Protein AF-A0A559QSU5-F1 (afdb_monomer_lite)

Sequence (172 aa):
MKQWVIQMHNNHLNTKPNLRFTSWLACGHFSHYVTLPVGLVLGGRYVLIEFKVNMITKAVIFLGIFSFSTYAASASYTGKIEKLNLHGNNWGTYNPNDLGVLNITMKGMPISCGQEDGYNRVVITSDHVLFTSVLSIVMAAKLADRDITIHYLNSCNVRSGSWDFGFVELGD

Secondary structure (DSSP, 8-state):
-------------------------------S--------EETTEE--------HHHHHHHHHGGG-------EEEEEE-EEEEEEEETTTTS--TTSPEEEEEEETTPPPGGG-TT--SEEEEETTSTTHHHHHHHHHHHHHTT--EEEEEES--SSSTTSEEEEEEEE--

Foldseek 3Di:
DDDDDDDDDDDDDDDDDPDDDDDDDDDDDDDPDDDDFPWDDDPPDTDGDDDPDDPVNVVVVVVVVPPDPPPQDKDKDKAFFPDWDWAFPCNVDDDPPGKIKIKTAGPPADWALPDPPAGNTEMDIPPDPCVVVCVVVNVVCNVVVFMKMWMFTSDQVSHPRHTYGDDIGGDD

Radius of gyration: 31.19 Å; chains: 1; bounding box: 86×38×60 Å

Structure (mmCIF, N/CA/C/O backbone):
data_AF-A0A559QSU5-F1
#
_entry.id   AF-A0A559QSU5-F1
#
loop_
_atom_site.group_PDB
_atom_site.id
_atom_site.type_symbol
_atom_site.label_atom_id
_atom_site.label_alt_id
_atom_site.label_comp_id
_atom_site.label_asym_id
_atom_site.label_entity_id
_atom_site.label_seq_id
_atom_site.pdbx_PDB_ins_code
_atom_site.Cartn_x
_atom_site.Cartn_y
_atom_site.Cartn_z
_atom_site.occupancy
_atom_site.B_iso_or_equiv
_atom_site.auth_seq_id
_atom_site.auth_comp_id
_atom_site.auth_asym_id
_atom_site.auth_atom_id
_atom_site.pdbx_PDB_model_num
ATOM 1 N N . MET A 1 1 ? 57.203 -15.454 37.299 1.00 45.66 1 MET A N 1
ATOM 2 C CA . MET A 1 1 ? 57.698 -14.224 37.950 1.00 45.66 1 MET A CA 1
ATOM 3 C C . MET A 1 1 ? 59.128 -13.975 37.476 1.00 45.66 1 MET A C 1
ATOM 5 O O . MET A 1 1 ? 60.027 -14.667 37.925 1.00 45.66 1 MET A O 1
ATOM 9 N N . LYS A 1 2 ? 59.323 -13.086 36.495 1.00 41.75 2 LYS A N 1
ATOM 10 C CA . LYS A 1 2 ? 60.620 -12.481 36.145 1.00 41.75 2 LYS A CA 1
ATOM 11 C C . LYS A 1 2 ? 60.318 -11.133 35.496 1.00 41.75 2 LYS A C 1
ATOM 13 O O . LYS A 1 2 ? 59.729 -11.064 34.424 1.00 41.75 2 LYS A O 1
ATOM 18 N N . GLN A 1 3 ? 60.620 -10.100 36.262 1.00 42.62 3 GLN A N 1
ATOM 19 C CA . GLN A 1 3 ? 60.444 -8.690 35.971 1.00 42.62 3 GLN A CA 1
ATOM 20 C C . GLN A 1 3 ? 61.634 -8.223 35.132 1.00 42.62 3 GLN A C 1
ATOM 22 O O . GLN A 1 3 ? 62.769 -8.569 35.454 1.00 42.62 3 GLN A O 1
ATOM 27 N N . TRP A 1 4 ? 61.383 -7.434 34.091 1.00 37.75 4 TRP A N 1
ATOM 28 C CA . TRP A 1 4 ? 62.423 -6.640 33.447 1.00 37.75 4 TRP A CA 1
ATOM 29 C C . TRP A 1 4 ? 62.004 -5.177 33.462 1.00 37.75 4 TRP A C 1
ATOM 31 O O . TRP A 1 4 ? 60.926 -4.804 33.005 1.00 37.75 4 TRP A O 1
ATOM 41 N N . VAL A 1 5 ? 62.874 -4.390 34.084 1.00 41.81 5 VAL A N 1
ATOM 42 C CA . VAL A 1 5 ? 62.843 -2.938 34.213 1.00 41.81 5 VAL A CA 1
ATOM 43 C C . VAL A 1 5 ? 63.486 -2.358 32.959 1.00 41.81 5 VAL A C 1
ATOM 45 O O . VAL A 1 5 ? 64.594 -2.754 32.606 1.00 41.81 5 VAL A O 1
ATOM 48 N N . ILE A 1 6 ? 62.821 -1.409 32.303 1.00 47.69 6 ILE A N 1
ATOM 49 C CA . ILE A 1 6 ? 63.435 -0.585 31.257 1.00 47.69 6 ILE A CA 1
ATOM 50 C C . ILE A 1 6 ? 63.483 0.847 31.788 1.00 47.69 6 ILE A C 1
ATOM 52 O O . ILE A 1 6 ? 62.449 1.485 31.979 1.00 47.69 6 ILE A O 1
ATOM 56 N N . GLN A 1 7 ? 64.696 1.330 32.061 1.00 43.81 7 GLN A N 1
ATOM 57 C CA . GLN A 1 7 ? 64.965 2.744 32.306 1.00 43.81 7 GLN A CA 1
ATOM 58 C C . GLN A 1 7 ? 64.765 3.523 31.003 1.00 43.81 7 GLN A C 1
ATOM 60 O O . GLN A 1 7 ? 65.415 3.233 30.000 1.00 43.81 7 GLN A O 1
ATOM 65 N N . MET A 1 8 ? 63.901 4.537 31.027 1.00 32.91 8 MET A N 1
ATOM 66 C CA . MET A 1 8 ? 63.831 5.527 29.957 1.00 32.91 8 MET A CA 1
ATOM 67 C C . MET A 1 8 ? 64.765 6.689 30.281 1.00 32.91 8 MET A C 1
ATOM 69 O O . MET A 1 8 ? 64.577 7.400 31.268 1.00 32.91 8 MET A O 1
ATOM 73 N N . HIS A 1 9 ? 65.775 6.878 29.436 1.00 41.78 9 HIS A N 1
ATOM 74 C CA . HIS A 1 9 ? 66.580 8.088 29.431 1.00 41.78 9 HIS A CA 1
ATOM 75 C C . HIS A 1 9 ? 65.842 9.143 28.606 1.00 41.78 9 HIS A C 1
ATOM 77 O O . HIS A 1 9 ? 65.608 8.975 27.410 1.00 41.78 9 HIS A O 1
ATOM 83 N N . ASN A 1 10 ? 65.411 10.197 29.289 1.00 47.12 10 ASN A N 1
ATOM 84 C CA . ASN A 1 10 ? 64.638 11.289 28.731 1.00 47.12 10 ASN A CA 1
ATOM 85 C C . ASN A 1 10 ? 65.620 12.290 28.114 1.00 47.12 10 ASN A C 1
ATOM 87 O O . ASN A 1 10 ? 66.277 13.022 28.849 1.00 47.12 10 ASN A O 1
ATOM 91 N N . ASN A 1 11 ? 65.746 12.300 26.785 1.00 40.81 11 ASN A N 1
ATOM 92 C CA . ASN A 1 11 ? 66.416 13.388 26.084 1.00 40.81 11 ASN A CA 1
ATOM 93 C C . ASN A 1 11 ? 65.442 14.103 25.154 1.00 40.81 11 ASN A C 1
ATOM 95 O O . ASN A 1 11 ? 64.821 13.546 24.252 1.00 40.81 11 ASN A O 1
ATOM 99 N N . HIS A 1 12 ? 65.327 15.377 25.480 1.00 48.84 12 HIS A N 1
ATOM 100 C CA . HIS A 1 12 ? 64.417 16.385 25.004 1.00 48.84 12 HIS A CA 1
ATOM 101 C C . HIS A 1 12 ? 64.815 16.822 23.589 1.00 48.84 12 HIS A C 1
ATOM 103 O O . HIS A 1 12 ? 65.744 17.609 23.443 1.00 48.84 12 HIS A O 1
ATOM 109 N N . LEU A 1 13 ? 64.115 16.373 22.543 1.00 46.19 13 LEU A N 1
ATOM 110 C CA . LEU A 1 13 ? 64.171 17.032 21.232 1.00 46.19 13 LEU A CA 1
ATOM 111 C C . LEU A 1 13 ? 62.773 17.150 20.622 1.00 46.19 13 LEU A C 1
ATOM 113 O O . LEU A 1 13 ? 62.162 16.210 20.125 1.00 46.19 13 LEU A O 1
ATOM 117 N N . ASN A 1 14 ? 62.292 18.383 20.713 1.00 52.91 14 ASN A N 1
ATOM 118 C CA . ASN A 1 14 ? 61.052 18.924 20.199 1.00 52.91 14 ASN A CA 1
ATOM 119 C C . ASN A 1 14 ? 61.148 19.078 18.674 1.00 52.91 14 ASN A C 1
ATOM 121 O O . ASN A 1 14 ? 61.711 20.059 18.203 1.00 52.91 14 ASN A O 1
ATOM 125 N N . THR A 1 15 ? 60.604 18.134 17.902 1.00 50.56 15 THR A N 1
ATOM 126 C CA . THR A 1 15 ? 60.182 18.384 16.511 1.00 50.56 15 THR A CA 1
ATOM 127 C C . THR A 1 15 ? 58.968 17.518 16.166 1.00 50.56 15 THR A C 1
ATOM 129 O O . THR A 1 15 ? 58.959 16.307 16.366 1.00 50.56 15 THR A O 1
ATOM 132 N N . LYS A 1 16 ? 57.904 18.163 15.675 1.00 45.03 16 LYS A N 1
ATOM 133 C CA . LYS A 1 16 ? 56.667 17.520 15.205 1.00 45.03 16 LYS A CA 1
ATOM 134 C C . LYS A 1 16 ? 56.950 16.695 13.937 1.00 45.03 16 LYS A C 1
ATOM 136 O O . LYS A 1 16 ? 57.411 17.291 12.962 1.00 45.03 16 LYS A O 1
ATOM 141 N N . PRO A 1 17 ? 56.614 15.395 13.859 1.00 47.22 17 PRO A N 1
ATOM 142 C CA . PRO A 1 17 ? 56.583 14.704 12.578 1.00 47.22 17 PRO A CA 1
ATOM 143 C C . PRO A 1 17 ? 55.293 15.063 11.827 1.00 47.22 17 PRO A C 1
ATOM 145 O O . PRO A 1 17 ? 54.182 14.758 12.256 1.00 47.22 17 PRO A O 1
ATOM 148 N N . ASN A 1 18 ? 55.453 15.739 10.691 1.00 43.16 18 ASN A N 1
ATOM 149 C CA . ASN A 1 18 ? 54.392 16.009 9.726 1.00 43.16 18 ASN A CA 1
ATOM 150 C C . ASN A 1 18 ? 54.172 14.729 8.898 1.00 43.16 18 ASN A C 1
ATOM 152 O O . ASN A 1 18 ? 54.887 14.472 7.931 1.00 43.16 18 ASN A O 1
ATOM 156 N N . LEU A 1 19 ? 53.228 13.883 9.312 1.00 40.72 19 LEU A N 1
ATOM 157 C CA . LEU A 1 19 ? 52.839 12.684 8.566 1.00 40.72 19 LEU A CA 1
ATOM 158 C C . LEU A 1 19 ? 51.940 13.091 7.390 1.00 40.72 19 LEU A C 1
ATOM 160 O O . LEU A 1 19 ? 50.740 13.295 7.553 1.00 40.72 19 LEU A O 1
ATOM 164 N N . ARG A 1 20 ? 52.521 13.217 6.192 1.00 42.31 20 ARG A N 1
ATOM 165 C CA . ARG A 1 20 ? 51.764 13.265 4.934 1.00 42.31 20 ARG A CA 1
ATOM 166 C C . ARG A 1 20 ? 51.636 11.851 4.380 1.00 42.31 20 ARG A C 1
ATOM 168 O O . ARG A 1 20 ? 52.630 11.251 3.986 1.00 42.31 20 ARG A O 1
ATOM 175 N N . PHE A 1 21 ? 50.409 11.348 4.314 1.00 36.50 21 PHE A N 1
ATOM 176 C CA . PHE A 1 21 ? 50.075 10.158 3.539 1.00 36.50 21 PHE A CA 1
ATOM 177 C C . PHE A 1 21 ? 49.688 10.587 2.123 1.00 36.50 21 PHE A C 1
ATOM 179 O O . PHE A 1 21 ? 48.684 11.267 1.931 1.00 36.50 21 PHE A O 1
ATOM 186 N N . THR A 1 22 ? 50.477 10.194 1.127 1.00 43.69 22 THR A N 1
ATOM 187 C CA . THR A 1 22 ? 50.091 10.283 -0.286 1.00 43.69 22 THR A CA 1
ATOM 188 C C . THR A 1 22 ? 49.922 8.868 -0.818 1.00 43.69 22 THR A C 1
ATOM 190 O O . THR A 1 22 ? 50.914 8.185 -1.063 1.00 43.69 22 THR A O 1
ATOM 193 N N . SER A 1 23 ? 48.681 8.405 -0.979 1.00 38.25 23 SER A N 1
ATOM 194 C CA . SER A 1 23 ? 48.405 7.149 -1.680 1.00 38.25 23 SER A CA 1
ATOM 195 C C . SER A 1 23 ? 48.238 7.427 -3.170 1.00 38.25 23 SER A C 1
ATOM 197 O O . SER A 1 23 ? 47.337 8.167 -3.560 1.00 38.25 23 SER A O 1
ATOM 199 N N . TRP A 1 24 ? 49.079 6.822 -4.002 1.00 41.72 24 TRP A N 1
ATOM 200 C CA . TRP A 1 24 ? 48.866 6.747 -5.445 1.00 41.72 24 TRP A CA 1
ATOM 201 C C . TRP A 1 24 ? 48.334 5.352 -5.771 1.00 41.72 24 TRP A C 1
ATOM 203 O O . TRP A 1 24 ? 48.999 4.355 -5.499 1.00 41.72 24 TRP A O 1
ATOM 213 N N . LEU A 1 25 ? 47.125 5.278 -6.327 1.00 39.59 25 LEU A N 1
ATOM 214 C CA . LEU A 1 25 ? 46.544 4.045 -6.855 1.00 39.59 25 LEU A CA 1
ATOM 215 C C . LEU A 1 25 ? 46.864 3.968 -8.349 1.00 39.59 25 LEU A C 1
ATOM 217 O O . LEU A 1 25 ? 46.200 4.598 -9.166 1.00 39.59 25 LEU A O 1
ATOM 221 N N . ALA A 1 26 ? 47.891 3.201 -8.707 1.00 41.38 26 ALA A N 1
ATOM 222 C CA . ALA A 1 26 ? 48.100 2.768 -10.083 1.00 41.38 26 ALA A CA 1
ATOM 223 C C . ALA A 1 26 ? 47.311 1.467 -10.304 1.00 41.38 26 ALA A C 1
ATOM 225 O O . ALA A 1 26 ? 47.662 0.426 -9.751 1.00 41.38 26 ALA A O 1
ATOM 226 N N . CYS A 1 27 ? 46.232 1.518 -11.089 1.00 39.75 27 CYS A N 1
ATOM 227 C CA . CYS A 1 27 ? 45.543 0.316 -11.562 1.00 39.75 27 CYS A CA 1
ATOM 228 C C . CYS A 1 27 ? 46.281 -0.232 -12.788 1.00 39.75 27 CYS A C 1
ATOM 230 O O . CYS A 1 27 ? 46.129 0.279 -13.895 1.00 39.75 27 CYS A O 1
ATOM 232 N N . GLY A 1 28 ? 47.097 -1.263 -12.569 1.00 37.72 28 GLY A N 1
ATOM 233 C CA . GLY A 1 28 ? 47.720 -2.081 -13.605 1.00 37.72 28 GLY A CA 1
ATOM 234 C C . GLY A 1 28 ? 47.176 -3.510 -13.562 1.00 37.72 28 GLY A C 1
ATOM 235 O O . GLY A 1 28 ? 46.902 -4.045 -12.493 1.00 37.72 28 GLY A O 1
ATOM 236 N N . HIS A 1 29 ? 46.995 -4.082 -14.749 1.00 42.00 29 HIS A N 1
ATOM 237 C CA . HIS A 1 29 ? 46.400 -5.378 -15.078 1.00 42.00 29 HIS A CA 1
ATOM 238 C C . HIS A 1 29 ? 46.728 -6.575 -14.156 1.00 42.00 29 HIS A C 1
ATOM 240 O O . HIS A 1 29 ? 47.862 -6.772 -13.730 1.00 42.00 29 HIS A O 1
ATOM 246 N N . PHE A 1 30 ? 45.695 -7.411 -13.972 1.00 48.66 30 PHE A N 1
ATOM 247 C CA . PHE A 1 30 ? 45.657 -8.800 -13.488 1.00 48.66 30 PHE A CA 1
ATOM 248 C C . PHE A 1 30 ? 47.017 -9.496 -13.271 1.00 48.66 30 PHE A C 1
ATOM 250 O O . PHE A 1 30 ? 47.603 -10.076 -14.182 1.00 48.66 30 PHE A O 1
ATOM 257 N N . SER A 1 31 ? 47.447 -9.544 -12.011 1.00 41.94 31 SER A N 1
ATOM 258 C CA . SER A 1 31 ? 48.275 -10.622 -11.468 1.00 41.94 31 SER A CA 1
ATOM 259 C C . SER A 1 31 ? 47.997 -10.737 -9.965 1.00 41.94 31 SER A C 1
ATOM 261 O O . SER A 1 31 ? 47.804 -9.728 -9.291 1.00 41.94 31 SER A O 1
ATOM 263 N N . HIS A 1 32 ? 47.892 -11.965 -9.452 1.00 41.12 32 HIS A N 1
ATOM 264 C CA . HIS A 1 32 ? 47.267 -12.360 -8.175 1.00 41.12 32 HIS A CA 1
ATOM 265 C C . HIS A 1 32 ? 47.973 -11.911 -6.872 1.00 41.12 32 HIS A C 1
ATOM 267 O O . HIS A 1 32 ? 47.926 -12.612 -5.858 1.00 41.12 32 HIS A O 1
ATOM 273 N N . TYR A 1 33 ? 48.586 -10.729 -6.835 1.00 43.28 33 TYR A N 1
ATOM 274 C CA . TYR A 1 33 ? 49.254 -10.217 -5.641 1.00 43.28 33 TYR A CA 1
ATOM 275 C C . TYR A 1 33 ? 48.944 -8.735 -5.430 1.00 43.28 33 TYR A C 1
ATOM 277 O O . TYR A 1 33 ? 49.441 -7.868 -6.136 1.00 43.28 33 TYR A O 1
ATOM 285 N N . VAL A 1 34 ? 48.123 -8.447 -4.416 1.00 44.38 34 VAL A N 1
ATOM 286 C CA . VAL A 1 34 ? 47.997 -7.099 -3.852 1.00 44.38 34 VAL A CA 1
ATOM 287 C C . VAL A 1 34 ? 49.077 -6.959 -2.785 1.00 44.38 34 VAL A C 1
ATOM 289 O O . VAL A 1 34 ? 48.933 -7.468 -1.673 1.00 44.38 34 VAL A O 1
ATOM 292 N N . THR A 1 35 ? 50.184 -6.318 -3.140 1.00 47.25 35 THR A N 1
ATOM 293 C CA . THR A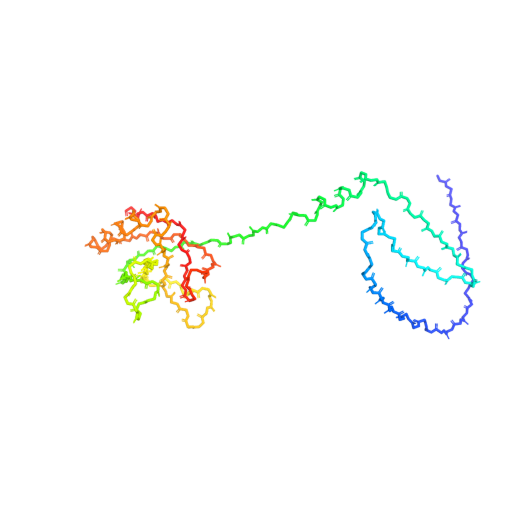 1 35 ? 51.241 -5.919 -2.207 1.00 47.25 35 THR A CA 1
ATOM 294 C C . THR A 1 35 ? 50.983 -4.473 -1.797 1.00 47.25 35 THR A C 1
ATOM 296 O O . THR A 1 35 ? 51.131 -3.561 -2.603 1.00 47.25 35 THR A O 1
ATOM 299 N N . LEU A 1 36 ? 50.575 -4.250 -0.547 1.00 44.56 36 LEU A N 1
ATOM 300 C CA . LEU A 1 36 ? 50.501 -2.910 0.042 1.00 44.56 36 LEU A CA 1
ATOM 301 C C . LEU A 1 36 ? 51.825 -2.631 0.769 1.00 44.56 36 LEU A C 1
ATOM 303 O O . LEU A 1 36 ? 52.079 -3.264 1.797 1.00 44.56 36 LEU A O 1
ATOM 307 N N . PRO A 1 37 ? 52.689 -1.723 0.280 1.00 46.50 37 PRO A N 1
ATOM 308 C CA . PRO A 1 37 ? 53.903 -1.371 0.997 1.00 46.50 37 PRO A CA 1
ATOM 309 C C . PRO A 1 37 ? 53.553 -0.437 2.161 1.00 46.50 37 PRO A C 1
ATOM 311 O O . PRO A 1 37 ? 53.316 0.754 1.975 1.00 46.50 37 PRO A O 1
ATOM 314 N N . VAL A 1 38 ? 53.539 -0.971 3.381 1.00 50.28 38 VAL A N 1
ATOM 315 C CA . VAL A 1 38 ? 53.560 -0.151 4.599 1.00 50.28 38 VAL A CA 1
ATOM 316 C C . VAL A 1 38 ? 55.025 0.043 4.986 1.00 50.28 38 VAL A C 1
ATOM 318 O O . VAL A 1 38 ? 55.632 -0.815 5.621 1.00 50.28 38 VAL A O 1
ATOM 321 N N . GLY A 1 39 ? 55.626 1.143 4.534 1.00 46.41 39 GLY A N 1
ATOM 322 C CA . GLY A 1 39 ? 57.003 1.498 4.879 1.00 46.41 39 GLY A CA 1
ATOM 323 C C . GLY A 1 39 ? 57.060 2.303 6.177 1.00 46.41 39 GLY A C 1
ATOM 324 O O . GLY A 1 39 ? 56.597 3.439 6.211 1.00 46.41 39 GLY A O 1
ATOM 325 N N . LEU A 1 40 ? 57.658 1.743 7.231 1.00 46.75 40 LEU A N 1
ATOM 326 C CA . LEU A 1 40 ? 58.043 2.483 8.436 1.00 46.75 40 LEU A CA 1
ATOM 327 C C . LEU A 1 40 ? 59.528 2.866 8.317 1.00 46.75 40 LEU A C 1
ATOM 329 O O . LEU A 1 40 ? 60.387 1.989 8.237 1.00 46.75 40 LEU A O 1
ATOM 333 N N . VAL A 1 41 ? 59.843 4.164 8.287 1.00 45.69 41 VAL A N 1
ATOM 334 C CA . VAL A 1 41 ? 61.227 4.657 8.173 1.00 45.69 41 VAL A CA 1
ATOM 335 C C . VAL A 1 41 ? 61.782 4.957 9.563 1.00 45.69 41 VAL A C 1
ATOM 337 O O . VAL A 1 41 ? 61.382 5.927 10.202 1.00 45.69 41 VAL A O 1
ATOM 340 N N . LEU A 1 42 ? 62.741 4.147 10.016 1.00 48.06 42 LEU A N 1
ATOM 341 C CA . LEU A 1 42 ? 63.545 4.404 11.212 1.00 48.06 42 LEU A CA 1
ATOM 342 C C . LEU A 1 42 ? 65.028 4.426 10.811 1.00 48.06 42 LEU A C 1
ATOM 344 O O . LEU A 1 42 ? 65.572 3.428 10.347 1.00 48.06 42 LEU A O 1
ATOM 348 N N . GLY A 1 43 ? 65.686 5.579 10.962 1.00 53.12 43 GLY A N 1
ATOM 349 C CA . GLY A 1 43 ? 67.150 5.686 10.868 1.00 53.12 43 GLY A CA 1
ATOM 350 C C . GLY A 1 43 ? 67.778 5.443 9.487 1.00 53.12 43 GLY A C 1
ATOM 351 O O . GLY A 1 43 ? 68.917 4.991 9.417 1.00 53.12 43 GLY A O 1
ATOM 352 N N . GLY A 1 44 ? 67.069 5.720 8.388 1.00 53.25 44 GLY A N 1
ATOM 353 C CA . GLY A 1 44 ? 67.652 5.675 7.036 1.00 53.25 44 GLY A CA 1
ATOM 354 C C . GLY A 1 44 ? 67.887 4.271 6.464 1.00 53.25 44 GLY A C 1
ATOM 355 O O . GLY A 1 44 ? 68.549 4.133 5.439 1.00 53.25 44 GLY A O 1
ATOM 356 N N . ARG A 1 45 ? 67.333 3.223 7.086 1.00 43.84 45 ARG A N 1
ATOM 357 C CA . ARG A 1 45 ? 67.305 1.864 6.529 1.00 43.84 45 ARG A CA 1
ATOM 358 C C . ARG A 1 45 ? 65.859 1.421 6.338 1.00 43.84 45 ARG A C 1
ATOM 360 O O . ARG A 1 45 ? 65.075 1.428 7.282 1.00 43.84 45 ARG A O 1
ATOM 367 N N . TYR A 1 46 ? 65.510 1.041 5.113 1.00 44.56 46 TYR A N 1
ATOM 368 C CA . TYR A 1 46 ? 64.209 0.456 4.808 1.00 44.56 46 TYR A CA 1
ATOM 369 C C . TYR A 1 46 ? 64.195 -0.987 5.308 1.00 44.56 46 TYR A C 1
ATOM 371 O O . TYR A 1 46 ? 64.934 -1.829 4.800 1.00 44.56 46 TYR A O 1
ATOM 379 N N . VAL A 1 47 ? 63.372 -1.271 6.315 1.00 49.16 47 VAL A N 1
ATOM 380 C CA . VAL A 1 47 ? 63.079 -2.645 6.729 1.00 49.16 47 VAL A CA 1
ATOM 381 C C . VAL A 1 47 ? 61.787 -3.048 6.038 1.00 49.16 47 VAL A C 1
ATOM 383 O O . VAL A 1 47 ? 60.710 -2.551 6.362 1.00 49.16 47 VAL A O 1
ATOM 386 N N . LEU A 1 48 ? 61.912 -3.916 5.039 1.00 46.16 48 LEU A N 1
ATOM 387 C CA . LEU A 1 48 ? 60.784 -4.473 4.306 1.00 46.16 48 LEU A CA 1
ATOM 388 C C . LEU A 1 48 ? 60.249 -5.658 5.117 1.00 46.16 48 LEU A C 1
ATOM 390 O O . LEU A 1 48 ? 60.897 -6.697 5.212 1.00 46.16 48 LEU A O 1
ATOM 394 N N . ILE A 1 49 ? 59.101 -5.473 5.767 1.00 51.16 49 ILE A N 1
ATOM 395 C CA . ILE A 1 49 ? 58.436 -6.542 6.514 1.00 51.16 49 ILE A CA 1
ATOM 396 C C . ILE A 1 49 ? 57.456 -7.224 5.560 1.00 51.16 49 ILE A C 1
ATOM 398 O O . ILE A 1 49 ? 56.370 -6.711 5.293 1.00 51.16 49 ILE A O 1
ATOM 402 N N . GLU A 1 50 ? 57.845 -8.379 5.024 1.00 48.22 50 GLU A N 1
ATOM 403 C CA . GLU A 1 50 ? 56.941 -9.216 4.239 1.00 48.22 50 GLU A CA 1
ATOM 404 C C . GLU A 1 50 ? 56.024 -10.018 5.167 1.00 48.22 50 GLU A C 1
ATOM 406 O O . GLU A 1 50 ? 56.413 -11.024 5.762 1.00 48.22 50 GLU A O 1
ATOM 411 N N . PHE A 1 51 ? 54.766 -9.596 5.272 1.00 52.19 51 PHE A N 1
ATOM 412 C CA . PHE A 1 51 ? 53.730 -10.417 5.887 1.00 52.19 51 PHE A CA 1
ATOM 413 C C . PHE A 1 51 ? 53.251 -11.473 4.883 1.00 52.19 51 PHE A C 1
ATOM 415 O O . PHE A 1 51 ? 52.433 -11.201 4.002 1.00 52.19 51 PHE A O 1
ATOM 422 N N . LYS A 1 52 ? 53.738 -12.711 5.023 1.00 55.53 52 LYS A N 1
ATOM 423 C CA . LYS A 1 52 ? 53.194 -13.881 4.316 1.00 55.53 52 LYS A CA 1
ATOM 424 C C . LYS A 1 52 ? 51.826 -14.245 4.899 1.00 55.53 52 LYS A C 1
ATOM 426 O O . LYS A 1 52 ? 51.711 -15.060 5.809 1.00 55.53 52 LYS A O 1
ATOM 431 N N . VAL A 1 53 ? 50.776 -13.618 4.378 1.00 57.44 53 VAL A N 1
ATOM 432 C CA . VAL A 1 53 ? 49.393 -13.958 4.735 1.00 57.44 53 VAL A CA 1
ATOM 433 C C . VAL A 1 53 ? 48.956 -15.175 3.922 1.00 57.44 53 VAL A C 1
ATOM 435 O O . VAL A 1 53 ? 48.920 -15.130 2.689 1.00 57.44 53 VAL A O 1
ATOM 438 N N . ASN A 1 54 ? 48.641 -16.269 4.616 1.00 60.75 54 ASN A N 1
ATOM 439 C CA . ASN A 1 54 ? 48.258 -17.543 4.011 1.00 60.75 54 ASN A CA 1
ATOM 440 C C . ASN A 1 54 ? 46.940 -17.405 3.221 1.00 60.75 54 ASN A C 1
ATOM 442 O O . ASN A 1 54 ? 46.053 -16.642 3.609 1.00 60.75 54 ASN A O 1
ATOM 446 N N . MET A 1 55 ? 46.786 -18.148 2.118 1.00 60.47 55 MET A N 1
ATOM 447 C CA . MET A 1 55 ? 45.620 -18.038 1.217 1.00 60.47 55 MET A CA 1
ATOM 448 C C . MET A 1 55 ? 44.284 -18.278 1.945 1.00 60.47 55 MET A C 1
ATOM 450 O O . MET A 1 55 ? 43.284 -17.629 1.649 1.00 60.47 55 MET A O 1
ATOM 454 N N . ILE A 1 56 ? 44.303 -19.135 2.969 1.00 63.00 56 ILE A N 1
ATOM 455 C CA . ILE A 1 56 ? 43.157 -19.439 3.837 1.00 63.00 56 ILE A CA 1
ATOM 456 C C . ILE A 1 56 ? 42.757 -18.213 4.677 1.00 63.00 56 ILE A C 1
ATOM 458 O O . ILE A 1 56 ? 41.576 -17.912 4.819 1.00 63.00 56 ILE A O 1
ATOM 462 N N . THR A 1 57 ? 43.726 -17.441 5.173 1.00 58.31 57 THR A N 1
ATOM 463 C CA . THR A 1 57 ? 43.474 -16.235 5.979 1.00 58.31 57 THR A CA 1
ATOM 464 C C . THR A 1 57 ? 42.835 -15.119 5.145 1.00 58.31 57 THR A C 1
ATOM 466 O O . THR A 1 57 ? 42.002 -14.375 5.654 1.00 58.31 57 THR A O 1
ATOM 469 N N . LYS A 1 58 ? 43.149 -15.038 3.842 1.00 61.31 58 LYS A N 1
ATOM 470 C CA . LYS A 1 58 ? 42.504 -14.093 2.912 1.00 61.31 58 LYS A CA 1
ATOM 471 C C . LYS A 1 58 ? 41.023 -14.422 2.687 1.00 61.31 58 LYS A C 1
ATOM 473 O O . LYS A 1 58 ? 40.205 -13.509 2.653 1.00 61.31 58 LYS A O 1
ATOM 478 N N . ALA A 1 59 ? 40.677 -15.707 2.586 1.00 61.56 59 ALA A N 1
ATOM 479 C CA . ALA A 1 59 ? 39.292 -16.149 2.409 1.00 61.56 59 ALA A CA 1
ATOM 480 C C . ALA A 1 59 ? 38.420 -15.847 3.643 1.00 61.56 59 ALA A C 1
ATOM 482 O O . ALA A 1 59 ? 37.286 -15.399 3.500 1.00 61.56 59 ALA A O 1
ATOM 483 N N . VAL A 1 60 ? 38.969 -16.013 4.852 1.00 65.94 60 VAL A N 1
ATOM 484 C CA . VAL A 1 60 ? 38.254 -15.724 6.109 1.00 65.94 60 VAL A CA 1
ATOM 485 C C . VAL A 1 60 ? 37.985 -14.224 6.280 1.00 65.94 60 VAL A C 1
ATOM 487 O O . VAL A 1 60 ? 36.889 -13.843 6.682 1.00 65.94 60 VAL A O 1
ATOM 490 N N . ILE A 1 61 ? 38.945 -13.365 5.916 1.00 65.19 61 ILE A N 1
ATOM 491 C CA . ILE A 1 61 ? 38.757 -11.905 5.951 1.00 65.19 61 ILE A CA 1
ATOM 492 C C . ILE A 1 61 ? 37.694 -11.468 4.932 1.00 65.19 61 ILE A C 1
ATOM 494 O O . ILE A 1 61 ? 36.894 -10.590 5.235 1.00 65.19 61 ILE A O 1
ATOM 498 N N . PHE A 1 62 ? 37.632 -12.105 3.757 1.00 62.16 62 PHE A N 1
ATOM 499 C CA . PHE A 1 62 ? 36.628 -11.781 2.739 1.00 62.16 62 PHE A CA 1
ATOM 500 C C . PHE A 1 62 ? 35.210 -12.233 3.135 1.00 62.16 62 PHE A C 1
ATOM 502 O O . PHE A 1 62 ? 34.243 -11.527 2.863 1.00 62.16 62 PHE A O 1
ATOM 509 N N . LEU A 1 63 ? 35.077 -13.371 3.827 1.00 65.06 63 LEU A N 1
ATOM 510 C CA . LEU A 1 63 ? 33.782 -13.900 4.273 1.00 65.06 63 LEU A CA 1
ATOM 511 C C . LEU A 1 63 ? 33.185 -13.108 5.455 1.00 65.06 63 LEU A C 1
ATOM 513 O O . LEU A 1 63 ? 31.968 -13.025 5.584 1.00 65.06 63 LEU A O 1
ATOM 517 N N . GLY A 1 64 ? 34.023 -12.488 6.295 1.00 64.00 64 GLY A N 1
ATOM 518 C CA . GLY A 1 64 ? 33.575 -11.716 7.462 1.00 64.00 64 GLY A CA 1
ATOM 519 C C . GLY A 1 64 ? 32.938 -10.355 7.151 1.00 64.00 64 GLY A C 1
ATOM 520 O O . GLY A 1 64 ? 32.252 -9.801 8.004 1.00 64.00 64 GLY A O 1
ATOM 521 N N . ILE A 1 65 ? 33.133 -9.810 5.945 1.00 64.06 65 ILE A N 1
ATOM 522 C CA . ILE A 1 65 ? 32.674 -8.453 5.584 1.00 64.06 65 ILE A CA 1
ATOM 523 C C . ILE A 1 65 ? 31.233 -8.459 5.028 1.00 64.06 65 ILE A C 1
ATOM 525 O O . ILE A 1 65 ? 30.630 -7.403 4.876 1.00 64.06 65 ILE A O 1
ATOM 529 N N . PHE A 1 66 ? 30.630 -9.626 4.773 1.00 58.31 66 PHE A N 1
ATOM 530 C CA . PHE A 1 66 ? 29.289 -9.723 4.171 1.00 58.31 66 PHE A CA 1
ATOM 531 C C . PHE A 1 66 ? 28.119 -9.815 5.162 1.00 58.31 66 PHE A C 1
ATOM 533 O O . PHE A 1 66 ? 26.968 -9.905 4.740 1.00 58.31 66 PHE A O 1
ATOM 540 N N . SER A 1 67 ? 28.367 -9.730 6.467 1.00 54.03 67 SER A N 1
ATOM 541 C CA . SER A 1 67 ? 27.310 -9.793 7.487 1.00 54.03 67 SER A CA 1
ATOM 542 C C . SER A 1 67 ? 26.651 -8.430 7.743 1.00 54.03 67 SER A C 1
ATOM 544 O O . SER A 1 67 ? 26.554 -7.991 8.889 1.00 54.03 67 SER A O 1
ATOM 546 N N . PHE A 1 68 ? 26.209 -7.729 6.695 1.00 61.62 68 PHE A N 1
ATOM 547 C CA . PHE A 1 68 ? 25.353 -6.555 6.873 1.00 61.62 68 PHE A CA 1
ATOM 548 C C . PHE A 1 68 ? 23.919 -7.020 7.125 1.00 61.62 68 PHE A C 1
ATOM 550 O O . PHE A 1 68 ? 23.234 -7.493 6.221 1.00 61.62 68 PHE A O 1
ATOM 557 N N . SER A 1 69 ? 23.460 -6.886 8.367 1.00 57.91 69 SER A N 1
ATOM 558 C CA . SER A 1 69 ? 22.059 -7.087 8.729 1.00 57.91 69 SER A CA 1
ATOM 559 C C . SER A 1 69 ? 21.205 -6.017 8.047 1.00 57.91 69 SER A C 1
ATOM 561 O O . SER A 1 69 ? 21.204 -4.857 8.460 1.00 57.91 69 SER A O 1
ATOM 563 N N . THR A 1 70 ? 20.470 -6.379 6.997 1.00 57.34 70 THR A N 1
ATOM 564 C CA . THR A 1 70 ? 19.442 -5.505 6.424 1.00 57.34 70 THR A CA 1
ATOM 565 C C . THR A 1 70 ? 18.241 -5.492 7.364 1.00 57.34 70 THR A C 1
ATOM 567 O O . THR A 1 70 ? 17.437 -6.423 7.377 1.00 57.34 70 THR A O 1
ATOM 570 N N . TYR A 1 71 ? 18.119 -4.442 8.173 1.00 58.31 71 TYR A N 1
ATOM 571 C CA . TYR A 1 71 ? 16.899 -4.169 8.926 1.00 58.31 71 TYR A CA 1
ATOM 572 C C . TYR A 1 71 ? 15.835 -3.646 7.958 1.00 58.31 71 TYR A C 1
ATOM 574 O O . TYR A 1 71 ? 15.733 -2.446 7.715 1.00 58.31 71 TYR A O 1
ATOM 582 N N . ALA A 1 72 ? 15.039 -4.550 7.388 1.00 61.28 72 ALA A N 1
ATOM 583 C CA . ALA A 1 72 ? 13.782 -4.171 6.757 1.00 61.28 72 ALA A CA 1
ATOM 584 C C . ALA A 1 72 ? 12.789 -3.836 7.878 1.00 61.28 72 ALA A C 1
ATOM 586 O O . ALA A 1 72 ? 12.094 -4.706 8.401 1.00 61.28 72 ALA A O 1
ATOM 587 N N . ALA A 1 73 ? 12.793 -2.580 8.322 1.00 80.00 73 ALA A N 1
ATOM 588 C CA . ALA A 1 73 ? 11.824 -2.118 9.299 1.00 80.00 73 ALA A CA 1
ATOM 589 C C . ALA A 1 73 ? 10.422 -2.196 8.665 1.00 80.00 73 ALA A C 1
ATOM 591 O O . ALA A 1 73 ? 10.203 -1.690 7.566 1.00 80.00 73 ALA A O 1
ATOM 592 N N . SER A 1 74 ? 9.495 -2.868 9.340 1.00 90.12 74 SER A N 1
ATOM 593 C CA . SER A 1 74 ? 8.091 -2.975 8.942 1.00 90.12 74 SER A CA 1
ATOM 594 C C . SER A 1 74 ? 7.209 -2.429 10.056 1.00 90.12 74 SER A C 1
ATOM 596 O O . SER A 1 74 ? 7.615 -2.374 11.220 1.00 90.12 74 SER A O 1
ATOM 598 N N . ALA A 1 75 ? 6.017 -1.987 9.687 1.00 93.88 75 ALA A N 1
ATOM 599 C CA . ALA A 1 75 ? 5.017 -1.472 10.603 1.00 93.88 75 ALA A CA 1
ATOM 600 C C . ALA A 1 75 ? 3.630 -1.975 10.186 1.00 93.88 75 ALA A C 1
ATOM 602 O O . ALA A 1 75 ? 3.460 -2.623 9.152 1.00 93.88 75 ALA A O 1
ATOM 603 N N . SER A 1 76 ? 2.636 -1.717 11.029 1.00 95.44 76 SER A N 1
ATOM 604 C CA . SER A 1 76 ? 1.248 -2.075 10.752 1.00 95.44 76 SER A CA 1
ATOM 605 C C . SER A 1 76 ? 0.314 -0.968 11.201 1.00 95.44 76 SER A C 1
ATOM 607 O O . SER A 1 76 ? 0.635 -0.203 12.113 1.00 95.44 76 SER A O 1
ATOM 609 N N . TYR A 1 77 ? -0.825 -0.866 10.527 1.00 96.44 77 TYR A N 1
ATOM 610 C CA . TYR A 1 77 ? -1.870 0.083 10.864 1.00 96.44 77 TYR A CA 1
ATOM 611 C C . TYR A 1 77 ? -3.243 -0.562 10.697 1.00 96.44 77 TYR A C 1
ATOM 613 O O . TYR A 1 77 ? -3.532 -1.140 9.647 1.00 96.44 77 TYR A O 1
ATOM 621 N N . THR A 1 78 ? -4.085 -0.429 11.720 1.00 97.25 78 THR A N 1
ATOM 622 C CA . THR A 1 78 ? -5.470 -0.909 11.718 1.00 97.25 78 THR A CA 1
ATOM 623 C C . THR A 1 78 ? -6.420 0.269 11.580 1.00 97.25 78 THR A C 1
ATOM 625 O O . THR A 1 78 ? -6.311 1.249 12.317 1.00 97.25 78 THR A O 1
ATOM 628 N N . GLY A 1 79 ? -7.362 0.177 10.644 1.00 96.12 79 GLY A N 1
ATOM 629 C CA . GLY A 1 79 ? -8.409 1.180 10.499 1.00 96.12 79 GLY A CA 1
ATOM 630 C C . GLY A 1 79 ? -9.267 1.002 9.252 1.00 96.12 79 GLY A C 1
ATOM 631 O O . GLY A 1 79 ? -9.170 0.008 8.530 1.00 96.12 79 GLY A O 1
ATOM 632 N N . LYS A 1 80 ? -10.112 2.003 8.988 1.00 96.69 80 LYS A N 1
ATOM 633 C CA . LYS A 1 80 ? -11.048 2.009 7.855 1.00 96.69 80 LYS A CA 1
ATOM 634 C C . LYS A 1 80 ? -10.411 2.525 6.573 1.00 96.69 80 LYS A C 1
ATOM 636 O O . LYS A 1 80 ? -9.610 3.464 6.573 1.00 96.69 80 LYS A O 1
ATOM 641 N N . ILE A 1 81 ? -10.867 1.970 5.454 1.00 97.38 81 ILE A N 1
ATOM 642 C CA . ILE A 1 81 ? -10.472 2.398 4.111 1.00 97.38 81 ILE A CA 1
ATOM 643 C C . ILE A 1 81 ? -11.247 3.657 3.711 1.00 97.38 81 ILE A C 1
ATOM 645 O O . ILE A 1 81 ? -12.426 3.611 3.346 1.00 97.38 81 ILE A O 1
ATOM 649 N N . GLU A 1 82 ? -10.554 4.786 3.668 1.00 97.31 82 GLU A N 1
ATOM 650 C CA . GLU A 1 82 ? -11.124 6.072 3.272 1.00 97.31 82 GLU A CA 1
ATOM 651 C C . GLU A 1 82 ? -11.305 6.167 1.754 1.00 97.31 82 GLU A C 1
ATOM 653 O O . GLU A 1 82 ? -12.389 6.494 1.265 1.00 97.31 82 GLU A O 1
ATOM 658 N N . LYS 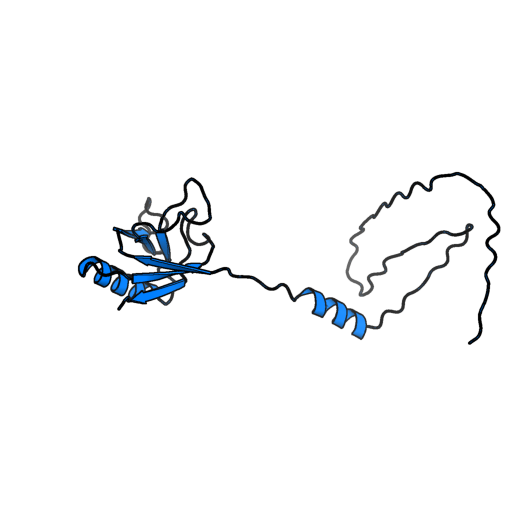A 1 83 ? -10.286 5.788 0.974 1.00 97.38 83 LYS A N 1
ATOM 659 C CA . LYS A 1 83 ? -10.303 5.916 -0.491 1.00 97.38 83 LYS A CA 1
ATOM 660 C C . LYS A 1 83 ? -9.501 4.807 -1.165 1.00 97.38 83 LYS A C 1
ATOM 662 O O . LYS A 1 83 ? -8.458 4.400 -0.668 1.00 97.38 83 LYS A O 1
ATOM 667 N N . LEU A 1 84 ? -9.993 4.355 -2.317 1.00 97.19 84 LEU A N 1
ATOM 668 C CA . LEU A 1 84 ? -9.293 3.433 -3.210 1.00 97.19 84 LEU A CA 1
ATOM 669 C C . LEU A 1 84 ? -9.100 4.102 -4.560 1.00 97.19 84 LEU A C 1
ATOM 671 O O . LEU A 1 84 ? -10.038 4.699 -5.083 1.00 97.19 84 LEU A O 1
ATOM 675 N N . ASN A 1 85 ? -7.894 4.007 -5.113 1.00 96.12 85 ASN A N 1
ATOM 676 C CA . ASN A 1 85 ? -7.625 4.415 -6.488 1.00 96.12 85 ASN A CA 1
ATOM 677 C C . ASN A 1 85 ? -6.887 3.284 -7.192 1.00 96.12 85 ASN A C 1
ATOM 679 O O . ASN A 1 85 ? -5.840 2.855 -6.715 1.00 96.12 85 ASN A O 1
ATOM 683 N N . LEU A 1 86 ? -7.424 2.843 -8.323 1.00 96.19 86 LEU A N 1
ATOM 684 C CA . LEU A 1 86 ? -6.807 1.858 -9.197 1.00 96.19 86 LEU A CA 1
ATOM 685 C C . LEU A 1 86 ? -6.559 2.523 -10.549 1.00 96.19 86 LEU A C 1
ATOM 687 O O . LEU A 1 86 ? -7.495 3.030 -11.163 1.00 96.19 86 LEU A O 1
ATOM 691 N N . HIS A 1 87 ? -5.310 2.561 -10.993 1.00 94.69 87 HIS A N 1
ATOM 692 C CA . HIS A 1 87 ? -4.934 3.167 -12.269 1.00 94.69 87 HIS A CA 1
ATOM 693 C C . HIS A 1 87 ? -3.617 2.572 -12.777 1.00 94.69 87 HIS A C 1
ATOM 695 O O . HIS A 1 87 ? -2.896 1.934 -12.016 1.00 94.69 87 HIS A O 1
ATOM 701 N N . GLY A 1 88 ? -3.281 2.785 -14.051 1.00 94.81 88 GLY A N 1
ATOM 702 C CA . GLY A 1 88 ? -1.937 2.479 -14.553 1.00 94.81 88 GLY A CA 1
ATOM 703 C C . GLY A 1 88 ? -0.882 3.354 -13.874 1.00 94.81 88 GLY A C 1
ATOM 704 O O . GLY A 1 88 ? -1.181 4.471 -13.434 1.00 94.81 88 GLY A O 1
ATOM 705 N N . ASN A 1 89 ? 0.350 2.869 -13.770 1.00 91.50 89 ASN A N 1
ATOM 706 C CA . ASN A 1 89 ? 1.470 3.618 -13.214 1.00 91.50 89 ASN A CA 1
ATOM 707 C C . ASN A 1 89 ? 1.610 4.998 -13.891 1.00 91.50 89 ASN A C 1
ATOM 709 O O . ASN A 1 89 ? 1.707 6.026 -13.212 1.00 91.50 89 ASN A O 1
ATOM 713 N N . ASN A 1 90 ? 1.462 5.021 -15.218 1.00 90.88 90 ASN A N 1
ATOM 714 C CA . ASN A 1 90 ? 1.416 6.196 -16.081 1.00 90.88 90 ASN A CA 1
ATOM 715 C C . ASN A 1 90 ? -0.026 6.596 -16.428 1.00 90.88 90 ASN A C 1
ATOM 717 O O . ASN A 1 90 ? -0.465 6.513 -17.571 1.00 90.88 90 ASN A O 1
ATOM 721 N N . TRP A 1 91 ? -0.766 7.102 -15.442 1.00 87.38 91 TRP A N 1
ATOM 722 C CA . TRP A 1 91 ? -2.177 7.491 -15.593 1.00 87.38 91 TRP A CA 1
ATOM 723 C C . TRP A 1 91 ? -2.469 8.549 -16.685 1.00 87.38 91 TRP A C 1
ATOM 725 O O . TRP A 1 91 ? -3.624 8.712 -17.070 1.00 87.38 91 TRP A O 1
ATOM 735 N N . GLY A 1 92 ? -1.452 9.266 -17.182 1.00 90.75 92 GLY A N 1
ATOM 736 C CA . GLY A 1 92 ? -1.587 10.287 -18.229 1.00 90.75 92 GLY A CA 1
ATOM 737 C C . GLY A 1 92 ? -1.614 9.752 -19.667 1.00 90.75 92 GLY A C 1
ATOM 738 O O . GLY A 1 92 ? -1.972 10.497 -20.576 1.00 90.75 92 GLY A O 1
ATOM 739 N N . THR A 1 93 ? -1.270 8.479 -19.881 1.00 92.38 93 THR A N 1
ATOM 740 C CA . THR A 1 93 ? -1.193 7.875 -21.218 1.00 92.38 93 THR A CA 1
ATOM 741 C C . THR A 1 93 ? -1.811 6.484 -21.188 1.00 92.38 93 THR A C 1
ATOM 743 O O . THR A 1 93 ? -1.422 5.645 -20.381 1.00 92.38 93 THR A O 1
ATOM 746 N N . TYR A 1 94 ? -2.753 6.204 -22.090 1.00 91.12 94 TYR A N 1
ATOM 747 C CA . TYR A 1 94 ? -3.296 4.853 -22.222 1.00 91.12 94 TYR A CA 1
ATOM 748 C C . TYR A 1 94 ? -2.212 3.898 -22.739 1.00 91.12 94 TYR A C 1
ATOM 750 O O . TYR A 1 94 ? -1.751 4.029 -23.873 1.00 91.12 94 TYR A O 1
ATOM 758 N N . ASN A 1 95 ? -1.817 2.934 -21.909 1.00 94.12 95 ASN A N 1
ATOM 759 C CA . ASN A 1 95 ? -0.875 1.884 -22.270 1.00 94.12 95 ASN A CA 1
ATOM 760 C C . ASN A 1 95 ? -1.356 0.540 -21.691 1.00 94.12 95 ASN A C 1
ATOM 762 O O . ASN A 1 95 ? -1.348 0.375 -20.471 1.00 94.12 95 ASN A O 1
ATOM 766 N N . PRO A 1 96 ? -1.755 -0.431 -22.532 1.00 92.56 96 PRO A N 1
ATOM 767 C CA . PRO A 1 96 ? -2.245 -1.728 -22.062 1.00 92.56 96 PRO A CA 1
ATOM 768 C C . PRO A 1 96 ? -1.151 -2.605 -21.435 1.00 92.56 96 PRO A C 1
ATOM 770 O O . PRO A 1 96 ? -1.472 -3.572 -20.755 1.00 92.56 96 PRO A O 1
ATOM 773 N N . ASN A 1 97 ? 0.125 -2.272 -21.653 1.00 94.62 97 ASN A N 1
ATOM 774 C CA . ASN A 1 97 ? 1.270 -2.994 -21.095 1.00 94.62 97 ASN A CA 1
ATOM 775 C C . ASN A 1 97 ? 1.810 -2.344 -19.811 1.00 94.62 97 ASN A C 1
ATOM 777 O O . ASN A 1 97 ? 2.897 -2.697 -19.359 1.00 94.62 97 ASN A O 1
ATOM 781 N N . ASP A 1 98 ? 1.116 -1.340 -19.271 1.00 94.62 98 ASP A N 1
ATOM 782 C CA . ASP A 1 98 ? 1.541 -0.656 -18.054 1.00 94.62 98 ASP A CA 1
ATOM 783 C C . ASP A 1 98 ? 1.201 -1.465 -16.797 1.00 94.62 98 ASP A C 1
ATOM 785 O O . ASP A 1 98 ? 0.279 -2.283 -16.782 1.00 94.62 98 ASP A O 1
ATOM 789 N N . LEU A 1 99 ? 1.935 -1.204 -15.718 1.00 94.88 99 LEU A N 1
ATOM 790 C CA . LEU A 1 99 ? 1.662 -1.811 -14.421 1.00 94.88 99 LEU A CA 1
ATOM 791 C C . LEU A 1 99 ? 0.446 -1.143 -13.784 1.00 94.88 99 LEU A C 1
ATOM 793 O O . LEU A 1 99 ? 0.389 0.080 -13.648 1.00 94.88 99 LEU A O 1
ATOM 797 N N . GLY A 1 100 ? -0.521 -1.947 -13.354 1.00 96.00 100 GLY A N 1
ATOM 798 C CA . GLY A 1 100 ? -1.613 -1.477 -12.516 1.00 96.00 100 GLY A CA 1
ATOM 799 C C . GLY A 1 100 ? -1.093 -1.125 -11.127 1.00 96.00 100 GLY A C 1
ATOM 800 O O . GLY A 1 100 ? -0.270 -1.836 -10.558 1.00 96.00 100 GLY A O 1
ATOM 801 N N . VAL A 1 101 ? -1.585 -0.029 -10.567 1.00 96.62 101 VAL A N 1
ATOM 802 C CA . VAL A 1 101 ? -1.235 0.462 -9.237 1.00 96.62 101 VAL A CA 1
ATOM 803 C C . VAL A 1 101 ? -2.519 0.634 -8.445 1.00 96.62 101 VAL A C 1
ATOM 805 O O . VAL A 1 101 ? -3.430 1.354 -8.864 1.00 96.62 101 VAL A O 1
ATOM 808 N N . LEU A 1 102 ? -2.581 -0.018 -7.289 1.00 97.75 102 LEU A N 1
ATOM 809 C CA . LEU A 1 102 ? -3.651 0.140 -6.317 1.00 97.75 102 LEU A CA 1
ATOM 810 C C . LEU A 1 102 ? -3.138 0.975 -5.143 1.00 97.75 102 LEU A C 1
ATOM 812 O O . LEU A 1 102 ? -2.253 0.553 -4.403 1.00 97.75 102 LEU A O 1
ATOM 816 N N . ASN A 1 103 ? -3.740 2.148 -4.961 1.00 97.25 103 ASN A N 1
ATOM 817 C CA . ASN A 1 103 ? -3.520 3.014 -3.811 1.00 97.25 103 ASN A CA 1
ATOM 818 C C . ASN A 1 103 ? -4.643 2.807 -2.788 1.00 97.25 103 ASN A C 1
ATOM 820 O O . ASN A 1 103 ? -5.819 3.030 -3.103 1.00 97.25 103 ASN A O 1
ATOM 824 N N . ILE A 1 104 ? -4.271 2.460 -1.558 1.00 98.00 104 ILE A N 1
ATOM 825 C CA . ILE A 1 104 ? -5.182 2.204 -0.442 1.00 98.00 104 ILE A CA 1
ATOM 826 C C . ILE A 1 104 ? -4.979 3.294 0.609 1.00 98.00 104 ILE A C 1
ATOM 828 O O . ILE A 1 104 ? -4.003 3.270 1.353 1.00 98.00 104 ILE A O 1
ATOM 832 N N . THR A 1 105 ? -5.883 4.271 0.659 1.00 97.88 105 THR A N 1
ATOM 833 C CA . THR A 1 105 ? -5.860 5.340 1.668 1.00 97.88 105 THR A CA 1
ATOM 834 C C . THR A 1 105 ? -6.687 4.916 2.872 1.00 97.88 105 THR A C 1
ATOM 836 O O . THR A 1 105 ? -7.866 4.578 2.727 1.00 97.88 105 THR A O 1
ATOM 839 N N . MET A 1 106 ? -6.080 4.963 4.055 1.00 96.81 106 MET A N 1
ATOM 840 C CA . MET A 1 106 ? -6.720 4.596 5.316 1.00 96.81 106 MET A CA 1
ATOM 841 C C . MET A 1 106 ? -6.856 5.817 6.219 1.00 96.81 106 MET A C 1
ATOM 843 O O . MET A 1 106 ? -5.937 6.629 6.338 1.00 96.81 106 MET A O 1
ATOM 847 N N . LYS A 1 107 ? -8.006 5.932 6.884 1.00 95.94 107 LYS A N 1
ATOM 848 C CA . LYS A 1 107 ? -8.298 7.067 7.760 1.00 95.94 107 LYS A CA 1
ATOM 849 C C . LYS A 1 107 ? -7.364 7.043 8.968 1.00 95.94 107 LYS A C 1
ATOM 851 O O . LYS A 1 107 ? -7.402 6.085 9.726 1.00 95.94 107 LYS A O 1
ATOM 856 N N . GLY A 1 108 ? -6.589 8.110 9.169 1.00 94.56 108 GLY A N 1
ATOM 857 C CA . GLY A 1 108 ? -5.703 8.264 10.332 1.00 94.56 108 GLY A CA 1
ATOM 858 C C . GLY A 1 108 ? -4.362 7.527 10.236 1.00 94.56 108 GLY A C 1
ATOM 859 O O . GLY A 1 108 ? -3.588 7.569 11.191 1.00 94.56 108 GLY A O 1
ATOM 860 N N . MET A 1 109 ? -4.068 6.880 9.104 1.00 95.31 109 MET A N 1
ATOM 861 C CA . MET A 1 109 ? -2.770 6.244 8.868 1.00 95.31 109 MET A CA 1
ATOM 862 C C . MET A 1 109 ? -1.649 7.297 8.892 1.00 95.31 109 MET A C 1
ATOM 864 O O . MET A 1 109 ? -1.875 8.401 8.399 1.00 95.31 109 MET A O 1
ATOM 868 N N . PRO A 1 110 ? -0.451 7.014 9.434 1.00 94.31 110 PRO A N 1
ATOM 869 C CA . PRO A 1 110 ? 0.652 7.971 9.419 1.00 94.31 110 PRO A CA 1
ATOM 870 C C . PRO A 1 110 ? 1.115 8.311 7.999 1.00 94.31 110 PRO A C 1
ATOM 872 O O . PR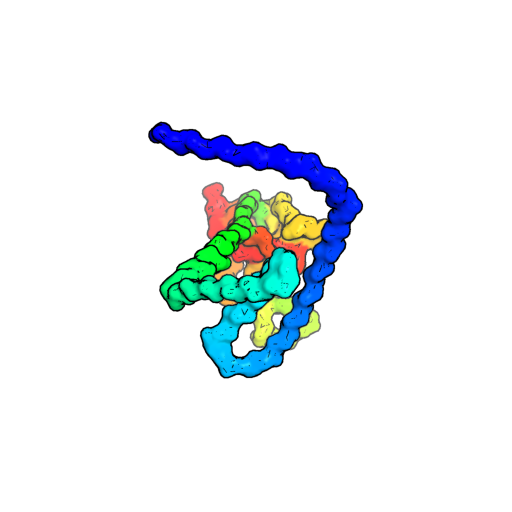O A 1 110 ? 1.048 7.486 7.081 1.00 94.31 110 PRO A O 1
ATOM 875 N N . ILE A 1 111 ? 1.639 9.528 7.851 1.00 94.25 111 ILE A N 1
ATOM 876 C CA . ILE A 1 111 ? 2.231 10.014 6.606 1.00 94.25 111 ILE A CA 1
ATOM 877 C C . ILE A 1 111 ? 3.428 9.133 6.228 1.00 94.25 111 ILE A C 1
ATOM 879 O O . ILE A 1 111 ? 4.274 8.802 7.062 1.00 94.25 111 ILE A O 1
ATOM 883 N N . SER A 1 112 ? 3.487 8.742 4.958 1.00 93.81 112 SER A N 1
ATOM 884 C CA . SER A 1 112 ? 4.505 7.842 4.426 1.00 93.81 112 SER A CA 1
ATOM 885 C C . SER A 1 112 ? 5.929 8.380 4.489 1.00 93.81 112 SER A C 1
ATOM 887 O O . SER A 1 112 ? 6.177 9.525 4.112 1.00 93.81 112 SER A O 1
ATOM 889 N N . CYS A 1 113 ? 6.870 7.517 4.876 1.00 88.06 113 CYS A N 1
ATOM 890 C CA . CYS A 1 113 ? 8.317 7.752 4.821 1.00 88.06 113 CYS A CA 1
ATOM 891 C C . CYS A 1 113 ? 8.808 9.055 5.475 1.00 88.06 113 CYS A C 1
ATOM 893 O O . CYS A 1 113 ? 9.866 9.560 5.109 1.00 88.06 113 CYS A O 1
ATOM 895 N N . GLY A 1 114 ? 8.055 9.605 6.436 1.00 83.19 114 GLY A N 1
ATOM 896 C CA . GLY A 1 114 ? 8.420 10.843 7.134 1.00 83.19 114 GLY A CA 1
ATOM 897 C C . GLY A 1 114 ? 8.529 12.071 6.223 1.00 83.19 114 GLY A C 1
ATOM 898 O O . GLY A 1 114 ? 9.172 13.045 6.603 1.00 83.19 114 GLY A O 1
ATOM 899 N N . GLN A 1 115 ? 7.947 12.018 5.024 1.00 87.19 115 GLN A N 1
ATOM 900 C CA . GLN A 1 115 ? 7.944 13.128 4.074 1.00 87.19 115 GLN A CA 1
ATOM 901 C C . GLN A 1 115 ? 6.825 14.108 4.436 1.00 87.19 115 GLN A C 1
ATOM 903 O O . GLN A 1 115 ? 5.713 13.672 4.721 1.00 87.19 115 GLN A O 1
ATOM 908 N N . GLU A 1 116 ? 7.087 15.418 4.417 1.00 86.69 116 GLU A N 1
ATOM 909 C CA . GLU A 1 116 ? 6.055 16.434 4.701 1.00 86.69 116 GLU A CA 1
ATOM 910 C C . GLU A 1 116 ? 4.904 16.397 3.679 1.00 86.69 116 GLU A C 1
ATOM 912 O O . GLU A 1 116 ? 3.758 16.681 4.020 1.00 86.69 116 GLU A O 1
ATOM 917 N N . ASP A 1 117 ? 5.202 15.996 2.443 1.00 87.81 117 ASP A N 1
ATOM 918 C CA . ASP A 1 117 ? 4.277 15.829 1.320 1.00 87.81 117 ASP A CA 1
ATOM 919 C C . ASP A 1 117 ? 3.861 14.365 1.083 1.00 87.81 117 ASP A C 1
ATOM 921 O O . ASP A 1 117 ? 3.265 14.034 0.053 1.00 87.81 117 ASP A O 1
ATOM 925 N N . GLY A 1 118 ? 4.166 13.475 2.031 1.00 88.06 118 GLY A N 1
ATOM 926 C CA . GLY A 1 118 ? 3.772 12.076 1.957 1.00 88.06 118 GLY A CA 1
ATOM 927 C C . GLY A 1 118 ? 2.254 11.890 2.034 1.00 88.06 118 GLY A C 1
ATOM 928 O O . GLY A 1 118 ? 1.501 12.761 2.471 1.00 88.06 118 GLY A O 1
ATOM 929 N N . TYR A 1 119 ? 1.792 10.701 1.658 1.00 93.81 119 TYR A N 1
ATOM 930 C CA . TYR A 1 119 ? 0.376 10.357 1.702 1.00 93.81 119 TYR A CA 1
ATOM 931 C C . TYR A 1 119 ? 0.094 9.285 2.757 1.00 93.81 119 TYR A C 1
ATOM 933 O O . TYR A 1 119 ? 0.881 8.364 2.975 1.00 93.81 119 TYR A O 1
ATOM 941 N N . ASN A 1 120 ? -1.090 9.353 3.362 1.00 95.31 120 ASN A N 1
ATOM 942 C CA . ASN A 1 120 ? -1.599 8.392 4.346 1.00 95.31 120 ASN A CA 1
ATOM 943 C C . ASN A 1 120 ? -2.144 7.141 3.627 1.00 95.31 120 ASN A C 1
ATOM 945 O O . ASN A 1 120 ? -3.329 6.805 3.714 1.00 95.31 120 ASN A O 1
ATOM 949 N N . ARG A 1 121 ? -1.311 6.515 2.788 1.00 96.06 121 ARG A N 1
ATOM 950 C CA . ARG A 1 121 ? -1.725 5.414 1.913 1.00 96.06 121 ARG A CA 1
ATOM 951 C C . ARG A 1 121 ? -0.636 4.369 1.716 1.00 96.06 121 ARG A C 1
ATOM 953 O O . ARG A 1 121 ? 0.555 4.678 1.749 1.00 96.06 121 ARG A O 1
ATOM 960 N N . VAL A 1 122 ? -1.089 3.157 1.422 1.00 97.31 122 VAL A N 1
ATOM 961 C CA . VAL A 1 122 ? -0.271 2.008 1.022 1.00 97.31 122 VAL A CA 1
ATOM 962 C C . VAL A 1 122 ? -0.446 1.755 -0.470 1.00 97.31 122 VAL A C 1
ATOM 964 O O . VAL A 1 122 ? -1.526 2.000 -1.018 1.00 97.31 122 VAL A O 1
ATOM 967 N N . VAL A 1 123 ? 0.604 1.272 -1.129 1.00 97.25 123 VAL A N 1
ATOM 968 C CA . VAL A 1 123 ? 0.600 0.982 -2.565 1.00 97.25 123 VAL A CA 1
ATOM 969 C C . VAL A 1 123 ? 1.030 -0.450 -2.840 1.00 97.25 123 VAL A C 1
ATOM 971 O O . VAL A 1 123 ? 2.003 -0.942 -2.274 1.00 97.25 123 VAL A O 1
ATOM 974 N N . ILE A 1 124 ? 0.300 -1.097 -3.746 1.00 97.56 124 ILE A N 1
ATOM 975 C CA . ILE A 1 124 ? 0.613 -2.413 -4.303 1.00 97.56 124 ILE A CA 1
ATOM 976 C C . ILE A 1 124 ? 0.439 -2.370 -5.826 1.00 97.56 124 ILE A C 1
ATOM 978 O O . ILE A 1 124 ? -0.478 -1.726 -6.341 1.00 97.56 124 ILE A O 1
ATOM 982 N N . THR A 1 125 ? 1.326 -3.041 -6.552 1.00 97.44 125 THR A N 1
ATOM 983 C CA . THR A 1 125 ? 1.329 -3.126 -8.019 1.00 97.44 125 THR A CA 1
ATOM 984 C C . THR A 1 125 ? 0.760 -4.452 -8.517 1.00 97.44 125 THR A C 1
ATOM 986 O O . THR A 1 125 ? 0.749 -5.451 -7.800 1.00 97.44 125 THR A O 1
ATOM 989 N N . SER A 1 126 ? 0.268 -4.469 -9.757 1.00 97.25 126 SER A N 1
ATOM 990 C CA . SER A 1 126 ? -0.415 -5.621 -10.363 1.00 97.25 126 SER A CA 1
ATOM 991 C C . SER A 1 126 ? 0.469 -6.844 -10.604 1.00 97.25 126 SER A C 1
ATOM 993 O O . SER A 1 126 ? -0.053 -7.932 -10.817 1.00 97.25 126 SER A O 1
ATOM 995 N N . ASP A 1 127 ? 1.788 -6.676 -10.594 1.00 96.06 127 ASP A N 1
ATOM 996 C CA . ASP A 1 127 ? 2.781 -7.753 -10.659 1.00 96.06 127 ASP A CA 1
ATOM 997 C C . ASP A 1 127 ? 2.997 -8.456 -9.306 1.00 96.06 127 ASP A C 1
A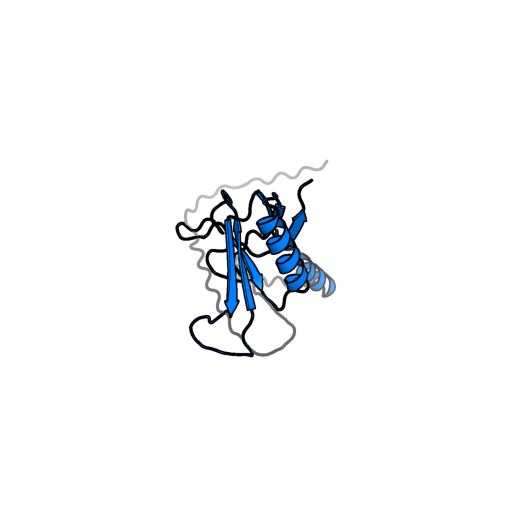TOM 999 O O . ASP A 1 127 ? 3.594 -9.532 -9.253 1.00 96.06 127 ASP A O 1
ATOM 1003 N N . HIS A 1 128 ? 2.482 -7.897 -8.207 1.00 95.94 128 HIS A N 1
ATOM 1004 C CA . HIS A 1 128 ? 2.556 -8.526 -6.896 1.00 95.94 128 HIS A CA 1
ATOM 1005 C C . HIS A 1 128 ? 1.619 -9.742 -6.810 1.00 95.94 128 HIS A C 1
ATOM 1007 O O . HIS A 1 128 ? 0.429 -9.655 -7.116 1.00 95.94 128 HIS A O 1
ATOM 1013 N N . VAL A 1 129 ? 2.117 -10.869 -6.286 1.00 96.81 129 VAL A N 1
ATOM 1014 C CA . VAL A 1 129 ? 1.373 -12.147 -6.201 1.00 96.81 129 VAL A CA 1
ATOM 1015 C C . VAL A 1 129 ? 0.036 -12.042 -5.452 1.00 96.81 129 VAL A C 1
ATOM 1017 O O . VAL A 1 129 ? -0.909 -12.768 -5.746 1.00 96.81 129 VAL A O 1
ATOM 1020 N N . LEU A 1 130 ? -0.065 -11.110 -4.500 1.00 96.56 130 LEU A N 1
ATOM 1021 C CA . LEU A 1 130 ? -1.280 -10.880 -3.710 1.00 96.56 130 LEU A CA 1
ATOM 1022 C C . LEU A 1 130 ? -2.229 -9.822 -4.295 1.00 96.56 130 LEU A C 1
ATOM 1024 O O . LEU A 1 130 ? -3.265 -9.571 -3.688 1.00 96.56 130 LEU A O 1
ATOM 1028 N N . PHE A 1 131 ? -1.919 -9.195 -5.434 1.00 97.38 131 PHE A N 1
ATOM 1029 C CA . PHE A 1 131 ? -2.645 -8.013 -5.915 1.00 97.38 131 PHE A CA 1
ATOM 1030 C C . PHE A 1 131 ? -4.163 -8.209 -6.007 1.00 97.38 131 PHE A C 1
ATOM 1032 O O . PHE A 1 131 ? -4.927 -7.452 -5.407 1.00 97.38 131 PHE A O 1
ATOM 1039 N N . THR A 1 132 ? -4.612 -9.256 -6.702 1.00 97.62 132 THR A N 1
ATOM 1040 C CA . THR A 1 132 ? -6.044 -9.544 -6.894 1.00 97.62 132 THR A CA 1
ATOM 1041 C C . THR A 1 132 ? -6.753 -9.857 -5.575 1.00 97.62 132 THR A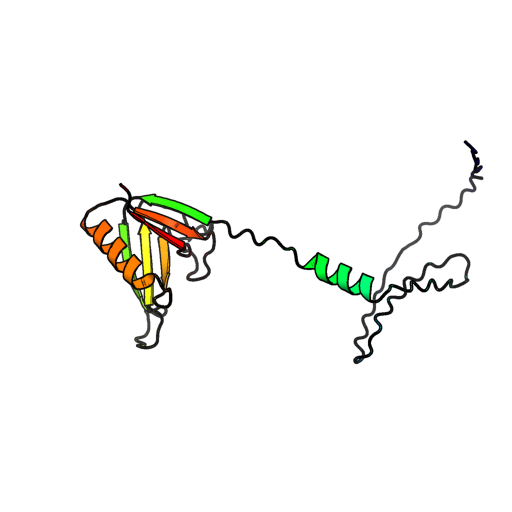 C 1
ATOM 1043 O O . THR A 1 132 ? -7.882 -9.411 -5.348 1.00 97.62 132 THR A O 1
ATOM 1046 N N . SER A 1 133 ? -6.086 -10.593 -4.683 1.00 97.25 133 SER A N 1
ATOM 1047 C CA . SER A 1 133 ? -6.618 -10.937 -3.363 1.00 97.25 133 SER A CA 1
ATOM 1048 C C . SER A 1 133 ? -6.765 -9.693 -2.492 1.00 97.25 133 SER A C 1
ATOM 1050 O O . SER A 1 133 ? -7.829 -9.465 -1.923 1.00 97.25 133 SER A O 1
ATOM 1052 N N . VAL A 1 134 ? -5.734 -8.845 -2.449 1.00 97.31 134 VAL A N 1
ATOM 1053 C CA . VAL A 1 134 ? -5.735 -7.584 -1.697 1.00 97.31 134 VAL A CA 1
ATOM 1054 C C . VAL A 1 134 ? -6.822 -6.657 -2.217 1.00 97.31 134 VAL A C 1
ATOM 1056 O O . VAL A 1 134 ? -7.608 -6.157 -1.422 1.00 97.31 134 VAL A O 1
ATOM 1059 N N . LEU A 1 135 ? -6.931 -6.481 -3.536 1.00 97.75 135 LEU A N 1
ATOM 1060 C CA . LEU A 1 135 ? -7.989 -5.677 -4.144 1.00 97.75 135 LEU A CA 1
ATOM 1061 C C . LEU A 1 135 ? -9.380 -6.159 -3.704 1.00 97.75 135 LEU A C 1
ATOM 1063 O O . LEU A 1 135 ? -10.207 -5.350 -3.287 1.00 97.75 135 LEU A O 1
ATOM 1067 N N . SER A 1 136 ? -9.622 -7.470 -3.743 1.00 97.56 136 SER A N 1
ATOM 1068 C CA . SER A 1 136 ? -10.906 -8.064 -3.354 1.00 97.56 136 SER A CA 1
ATOM 1069 C C . SER A 1 136 ? -11.212 -7.866 -1.866 1.00 97.56 136 SER A C 1
ATOM 1071 O O . SER A 1 136 ? -12.304 -7.419 -1.521 1.00 97.56 136 SER A O 1
ATOM 1073 N N . ILE A 1 137 ? -10.236 -8.135 -0.991 1.00 96.88 137 ILE A N 1
ATOM 1074 C CA . ILE A 1 137 ? -10.347 -7.967 0.468 1.00 96.88 137 ILE A CA 1
ATOM 1075 C C . ILE A 1 137 ? -10.638 -6.510 0.821 1.00 96.88 137 ILE A C 1
ATOM 1077 O O . ILE A 1 137 ? -11.565 -6.212 1.568 1.00 96.88 137 ILE A O 1
ATOM 1081 N N . VAL A 1 138 ? -9.867 -5.593 0.248 1.00 97.38 138 VAL A N 1
ATOM 1082 C CA . VAL A 1 138 ? -9.958 -4.161 0.518 1.00 97.38 138 VAL A CA 1
ATOM 1083 C C . VAL A 1 138 ? -11.288 -3.598 0.002 1.00 97.38 138 VAL A C 1
ATOM 1085 O O . VAL A 1 138 ? -11.949 -2.838 0.705 1.00 97.38 138 VAL A O 1
ATOM 1088 N N . MET A 1 139 ? -11.752 -4.004 -1.186 1.00 97.50 139 MET A N 1
ATOM 1089 C CA . MET A 1 139 ? -13.088 -3.622 -1.661 1.00 97.50 139 MET A CA 1
ATOM 1090 C C . MET A 1 139 ? -14.194 -4.158 -0.747 1.00 97.50 139 MET A C 1
ATOM 1092 O O . MET A 1 139 ? -15.089 -3.399 -0.376 1.00 97.50 139 MET A O 1
ATOM 1096 N N . ALA A 1 140 ? -14.123 -5.433 -0.352 1.00 97.06 140 ALA A N 1
ATOM 1097 C CA . ALA A 1 140 ? -15.108 -6.047 0.533 1.00 97.06 140 ALA A CA 1
ATOM 1098 C C . ALA A 1 140 ? -15.161 -5.348 1.899 1.00 97.06 140 ALA A C 1
ATOM 1100 O O . ALA A 1 140 ? -16.241 -4.982 2.358 1.00 97.06 140 ALA A O 1
ATOM 1101 N N . ALA A 1 141 ? -14.006 -5.086 2.514 1.00 96.56 141 ALA A N 1
ATOM 1102 C CA . ALA A 1 141 ? -13.924 -4.385 3.790 1.00 96.56 141 ALA A CA 1
ATOM 1103 C C . ALA A 1 141 ? -14.452 -2.948 3.704 1.00 96.56 141 ALA A C 1
ATOM 1105 O O . ALA A 1 141 ? -15.191 -2.518 4.586 1.00 96.56 141 ALA A O 1
ATOM 1106 N N . LYS A 1 142 ? -14.150 -2.223 2.616 1.00 96.50 142 LYS A N 1
ATOM 1107 C CA . LYS A 1 142 ? -14.687 -0.874 2.391 1.00 96.50 142 LYS A CA 1
ATOM 1108 C C . LYS A 1 142 ? -16.212 -0.881 2.277 1.00 96.50 142 LYS A C 1
ATOM 1110 O O . LYS A 1 142 ? -16.864 -0.027 2.867 1.00 96.50 142 LYS A O 1
ATOM 1115 N N . LEU A 1 143 ? -16.775 -1.821 1.516 1.00 97.19 143 LEU A N 1
ATOM 1116 C CA . LEU A 1 143 ? -18.226 -1.945 1.337 1.00 97.19 143 LEU A CA 1
ATOM 1117 C C . LEU A 1 143 ? -18.936 -2.372 2.626 1.00 97.19 143 LEU A C 1
ATOM 1119 O O . LEU A 1 143 ? -20.044 -1.917 2.890 1.00 97.19 143 LEU A O 1
ATOM 1123 N N . ALA A 1 144 ? -18.295 -3.222 3.427 1.00 96.75 144 ALA A N 1
ATOM 1124 C CA . ALA A 1 144 ? -18.805 -3.668 4.718 1.00 96.75 144 ALA A CA 1
ATOM 1125 C C . ALA A 1 144 ? -18.563 -2.659 5.857 1.00 96.75 144 ALA A C 1
ATOM 1127 O O . ALA A 1 144 ? -18.942 -2.942 6.991 1.00 96.75 144 ALA A O 1
ATOM 1128 N N . ASP A 1 145 ? -17.911 -1.526 5.572 1.00 95.56 145 ASP A N 1
ATOM 1129 C CA . ASP A 1 145 ? -17.446 -0.547 6.557 1.00 95.56 145 ASP A CA 1
ATOM 1130 C C . ASP A 1 145 ? -16.682 -1.198 7.731 1.00 95.56 145 ASP A C 1
ATOM 1132 O O . ASP A 1 145 ? -16.881 -0.860 8.898 1.00 95.56 145 ASP A O 1
ATOM 1136 N N . ARG A 1 146 ? -15.806 -2.164 7.430 1.00 96.00 146 ARG A N 1
ATOM 1137 C CA . ARG A 1 146 ? -14.985 -2.866 8.426 1.00 96.00 146 ARG A CA 1
ATOM 1138 C C . ARG A 1 146 ? -13.560 -2.337 8.483 1.00 96.00 146 ARG A C 1
ATOM 1140 O O . ARG A 1 146 ? -13.011 -1.858 7.487 1.00 96.00 146 ARG A O 1
ATOM 1147 N N . ASP A 1 147 ? -12.969 -2.477 9.660 1.00 96.81 147 ASP A N 1
ATOM 1148 C CA . ASP A 1 147 ? -11.563 -2.190 9.890 1.00 96.81 147 ASP A CA 1
ATOM 1149 C C . ASP A 1 147 ? -10.709 -3.336 9.335 1.00 96.81 147 ASP A C 1
ATOM 1151 O O . ASP A 1 147 ? -11.071 -4.512 9.415 1.00 96.81 147 ASP A O 1
ATOM 1155 N N . ILE A 1 148 ? -9.564 -2.985 8.756 1.00 97.12 148 ILE A N 1
ATOM 1156 C CA . ILE A 1 148 ? -8.546 -3.944 8.321 1.00 97.12 148 ILE A CA 1
ATOM 1157 C C . ILE A 1 148 ? -7.194 -3.534 8.876 1.00 97.12 148 ILE A C 1
ATOM 1159 O O . ILE A 1 148 ? -6.944 -2.345 9.091 1.00 97.12 148 ILE A O 1
ATOM 1163 N N . THR A 1 149 ? -6.313 -4.509 9.055 1.00 97.50 149 THR A N 1
ATOM 1164 C CA . THR A 1 149 ? -4.917 -4.268 9.408 1.00 97.50 149 THR A CA 1
ATOM 1165 C C . THR A 1 149 ? -4.068 -4.417 8.156 1.00 97.50 149 THR A C 1
ATOM 1167 O O . THR A 1 149 ? -4.064 -5.465 7.510 1.00 97.50 149 THR A O 1
ATOM 1170 N N . ILE A 1 150 ? -3.342 -3.360 7.793 1.00 96.81 150 ILE A N 1
ATOM 1171 C CA . ILE A 1 150 ? -2.358 -3.413 6.712 1.00 96.81 150 ILE A CA 1
ATOM 1172 C C . ILE A 1 150 ? -0.965 -3.356 7.315 1.00 96.81 150 ILE A C 1
ATOM 1174 O O . ILE A 1 150 ? -0.616 -2.415 8.030 1.00 96.81 150 ILE A O 1
ATOM 1178 N N . HIS A 1 151 ? -0.161 -4.356 6.976 1.00 96.25 151 HIS A N 1
ATOM 1179 C CA . HIS A 1 151 ? 1.265 -4.374 7.242 1.00 96.25 151 HIS A CA 1
ATOM 1180 C C . HIS A 1 151 ? 1.998 -3.799 6.038 1.00 96.25 151 HIS A C 1
ATOM 1182 O O . HIS A 1 151 ? 1.730 -4.172 4.892 1.00 96.25 151 HIS A O 1
ATOM 1188 N N . TYR A 1 152 ? 2.927 -2.891 6.301 1.00 95.56 152 TYR A N 1
ATOM 1189 C CA . TYR A 1 152 ? 3.673 -2.176 5.280 1.00 95.56 152 TYR A CA 1
ATOM 1190 C C . TYR A 1 152 ? 5.154 -2.095 5.639 1.00 95.56 152 TYR A C 1
ATOM 1192 O O . TYR A 1 152 ? 5.556 -2.194 6.802 1.00 95.56 152 TYR A O 1
ATOM 1200 N N . LEU A 1 153 ? 5.981 -1.949 4.613 1.00 94.38 153 LEU A N 1
ATOM 1201 C CA . LEU A 1 153 ? 7.414 -1.757 4.771 1.00 94.38 153 LEU A CA 1
ATOM 1202 C C . LEU A 1 153 ? 7.688 -0.275 5.030 1.00 94.38 153 LEU A C 1
ATOM 1204 O O . LEU A 1 153 ? 7.015 0.593 4.472 1.00 94.38 153 LEU A O 1
ATOM 1208 N N . ASN A 1 154 ? 8.708 0.032 5.833 1.00 90.62 154 ASN A N 1
ATOM 1209 C CA . ASN A 1 154 ? 9.166 1.407 6.044 1.00 90.62 154 ASN A CA 1
ATOM 1210 C C . ASN A 1 154 ? 10.002 1.902 4.848 1.00 90.62 154 ASN A C 1
ATOM 1212 O O . ASN A 1 154 ? 11.108 2.417 5.007 1.00 90.62 154 ASN A O 1
ATOM 1216 N N . SER A 1 155 ? 9.474 1.707 3.643 1.00 90.44 155 SER A N 1
ATOM 1217 C CA . SER A 1 155 ? 10.034 2.131 2.369 1.00 90.44 155 SER A CA 1
ATOM 1218 C C . SER A 1 155 ? 8.925 2.662 1.458 1.00 90.44 155 SER A C 1
ATOM 1220 O O . SER A 1 155 ? 7.745 2.358 1.644 1.00 90.44 155 SER A O 1
ATOM 1222 N N . CYS A 1 156 ? 9.331 3.492 0.499 1.00 92.06 156 CYS A N 1
ATOM 1223 C CA . CYS A 1 156 ? 8.469 4.102 -0.513 1.00 92.06 156 CYS A CA 1
ATOM 1224 C C . CYS A 1 156 ? 9.083 3.877 -1.902 1.00 92.06 156 CYS A C 1
ATOM 1226 O O . CYS A 1 156 ? 9.361 4.829 -2.635 1.00 92.06 156 CYS A O 1
ATOM 1228 N N . ASN A 1 157 ? 9.391 2.620 -2.222 1.00 91.00 157 ASN A N 1
ATOM 1229 C CA . ASN A 1 157 ? 10.087 2.245 -3.451 1.00 91.00 157 ASN A CA 1
ATOM 1230 C C . ASN A 1 157 ? 9.133 2.147 -4.643 1.00 91.00 157 ASN A C 1
ATOM 1232 O O . ASN A 1 157 ? 9.527 2.463 -5.763 1.00 91.00 157 ASN A O 1
ATOM 1236 N N . VAL A 1 158 ? 7.886 1.721 -4.417 1.00 87.81 158 VAL A N 1
ATOM 1237 C CA . VAL A 1 158 ? 6.892 1.567 -5.489 1.00 87.81 158 VAL A CA 1
ATOM 1238 C C . VAL A 1 158 ? 6.398 2.929 -5.966 1.00 87.81 158 VAL A C 1
ATOM 1240 O O . VAL A 1 158 ? 6.237 3.167 -7.164 1.00 87.81 158 VAL A O 1
ATOM 1243 N N . ARG A 1 159 ? 6.150 3.845 -5.026 1.00 87.62 159 ARG A N 1
ATOM 1244 C CA . ARG A 1 159 ? 5.715 5.208 -5.328 1.00 87.62 159 ARG A CA 1
ATOM 1245 C C . ARG A 1 159 ? 6.230 6.167 -4.267 1.00 87.62 159 ARG A C 1
ATOM 1247 O O . ARG A 1 159 ? 6.033 5.940 -3.076 1.00 87.62 159 ARG A O 1
ATOM 1254 N N . SER A 1 160 ? 6.834 7.269 -4.706 1.00 88.75 160 SER A N 1
ATOM 1255 C CA . SER A 1 160 ? 7.266 8.333 -3.800 1.00 88.75 160 SER A CA 1
ATOM 1256 C C . SER A 1 160 ? 6.079 8.836 -2.971 1.00 88.75 160 SER A C 1
ATOM 1258 O O . SER A 1 160 ? 4.995 9.084 -3.513 1.00 88.75 160 SER A O 1
ATOM 1260 N N . GLY A 1 161 ? 6.276 8.959 -1.659 1.00 91.69 161 GLY A N 1
ATOM 1261 C CA . GLY A 1 161 ? 5.236 9.402 -0.738 1.00 91.69 161 GLY A CA 1
ATOM 1262 C C . GLY A 1 161 ? 4.137 8.368 -0.496 1.00 91.69 161 GLY A C 1
ATOM 1263 O O . GLY A 1 161 ? 2.988 8.738 -0.266 1.00 91.69 161 GLY A O 1
ATOM 1264 N N . SER A 1 162 ? 4.397 7.064 -0.594 1.00 95.00 162 SER A N 1
ATOM 1265 C CA . SER A 1 162 ? 3.427 6.050 -0.159 1.00 95.00 162 SER A CA 1
ATOM 1266 C C . SER A 1 162 ? 4.112 4.809 0.381 1.00 95.00 162 SER A C 1
ATOM 1268 O O . SER A 1 162 ? 5.123 4.389 -0.165 1.00 95.00 162 SER A O 1
ATOM 1270 N N . TRP A 1 163 ? 3.547 4.219 1.431 1.00 96.12 163 TRP A N 1
ATOM 1271 C CA . TRP A 1 163 ? 4.111 3.018 2.034 1.00 96.12 163 TRP A CA 1
ATOM 1272 C C . TRP A 1 163 ? 4.037 1.826 1.073 1.00 96.12 163 TRP A C 1
ATOM 1274 O O . TRP A 1 163 ? 3.004 1.609 0.431 1.00 96.12 163 TRP A O 1
ATOM 1284 N N . ASP A 1 164 ? 5.101 1.029 1.014 1.00 95.50 164 ASP A N 1
ATOM 1285 C CA . ASP A 1 164 ? 5.110 -0.208 0.235 1.00 95.50 164 ASP A CA 1
ATOM 1286 C C . ASP A 1 164 ? 4.304 -1.300 0.958 1.00 95.50 164 ASP A C 1
ATOM 1288 O O . ASP A 1 164 ? 4.507 -1.575 2.145 1.00 95.50 164 ASP A O 1
ATOM 1292 N N . PHE A 1 165 ? 3.372 -1.931 0.243 1.00 96.81 165 PHE A N 1
ATOM 1293 C CA . PHE A 1 165 ? 2.538 -3.000 0.787 1.00 96.81 165 PHE A CA 1
ATOM 1294 C C . PHE A 1 165 ? 3.357 -4.223 1.224 1.00 96.81 165 PHE A C 1
ATOM 1296 O O . PHE A 1 165 ? 4.229 -4.687 0.492 1.00 96.81 165 PHE A O 1
ATOM 1303 N N . GLY A 1 166 ? 3.025 -4.783 2.391 1.00 95.56 166 GLY A N 1
ATOM 1304 C CA . GLY A 1 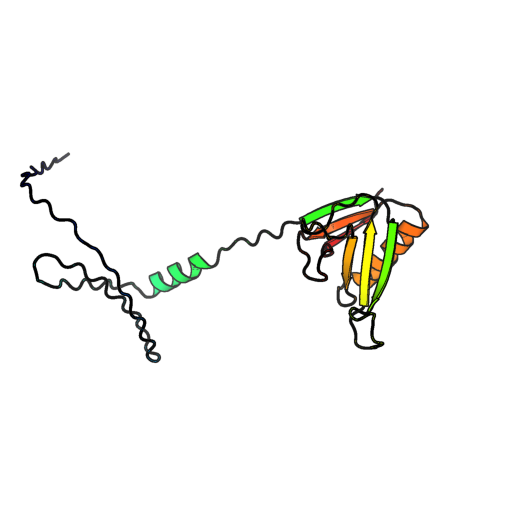166 ? 3.528 -6.073 2.864 1.00 95.56 166 GLY A CA 1
ATOM 1305 C C . GLY A 1 166 ? 2.459 -7.164 2.788 1.00 95.56 166 GLY A C 1
ATOM 1306 O O . GLY A 1 166 ? 2.516 -8.046 1.933 1.00 95.56 166 GLY A O 1
ATOM 1307 N N . PHE A 1 167 ? 1.476 -7.111 3.688 1.00 95.25 167 PHE A N 1
ATOM 1308 C CA . PHE A 1 167 ? 0.326 -8.022 3.692 1.00 95.25 167 PHE A CA 1
ATOM 1309 C C . PHE A 1 167 ? -0.901 -7.376 4.354 1.00 95.25 167 PHE A C 1
ATOM 1311 O O . PHE A 1 167 ? -0.807 -6.305 4.955 1.00 95.25 167 PHE A O 1
ATOM 1318 N N . VAL A 1 168 ? -2.065 -8.018 4.217 1.00 96.62 168 VAL A N 1
ATOM 1319 C CA . VAL A 1 168 ? -3.337 -7.554 4.787 1.00 96.62 168 VAL A CA 1
ATOM 1320 C C . VAL A 1 168 ? -3.962 -8.640 5.651 1.00 96.62 168 VAL A C 1
ATOM 1322 O O . VAL A 1 168 ? -3.939 -9.816 5.290 1.00 96.62 168 VAL A O 1
ATOM 1325 N N . GLU A 1 169 ? -4.542 -8.219 6.765 1.00 95.50 169 GLU A N 1
ATOM 1326 C CA . GLU A 1 169 ? -5.305 -9.040 7.694 1.00 95.50 169 GLU A CA 1
ATOM 1327 C C . GLU A 1 169 ? -6.683 -8.397 7.902 1.00 95.50 169 GLU A C 1
ATOM 1329 O O . GLU A 1 169 ? -6.821 -7.171 7.975 1.00 95.50 169 GLU A O 1
ATOM 1334 N N . LEU A 1 170 ? -7.723 -9.227 7.939 1.00 90.50 170 LEU A N 1
ATOM 1335 C CA . LEU A 1 170 ? -9.069 -8.778 8.279 1.00 90.50 170 LEU A CA 1
ATOM 1336 C C . LEU A 1 170 ? -9.155 -8.640 9.799 1.00 90.50 170 LEU A C 1
ATOM 1338 O O . LEU A 1 170 ? -8.784 -9.572 10.503 1.00 90.50 170 LEU A O 1
ATOM 1342 N N . GLY A 1 171 ? -9.630 -7.491 10.285 1.00 77.06 171 GLY A N 1
ATOM 1343 C CA . GLY A 1 171 ? -9.943 -7.344 11.704 1.00 77.06 171 GLY A CA 1
ATOM 1344 C C . GLY A 1 171 ? -11.133 -8.225 12.094 1.00 77.06 171 GLY A C 1
ATOM 1345 O O . GLY A 1 171 ? -12.027 -8.450 11.268 1.00 77.06 171 GLY A O 1
ATOM 1346 N N . ASP A 1 172 ? -11.118 -8.709 13.337 1.00 63.22 172 ASP A N 1
ATOM 1347 C CA . ASP A 1 172 ? -12.225 -9.456 13.954 1.00 63.22 172 ASP A CA 1
ATOM 1348 C C . ASP A 1 172 ? -13.531 -8.632 14.005 1.00 63.22 172 ASP A C 1
ATOM 1350 O O . ASP A 1 172 ? -13.480 -7.434 14.374 1.00 63.22 172 ASP A O 1
#

pLDDT: mean 75.31, std 23.02, range [32.91, 98.0]